Protein AF-A0A8J4WYI2-F1 (afdb_monomer_lite)

Sequence (164 aa):
MHLLPPNIMVSGHELIPGVLPPTDSTEDALQRPRLLPAFSCVLEKMCVSLSPSVQAFEADMLERLNSDRNNMTICTEVPSLIVQERRLHVGVHNGLGWVDGPQVMVLEPRAGGSSDLKESSTERHSSLLMLRGNVELRMIRHPAFSLLFQLEYVFSVPLAGDGK

InterPro domains:
  IPR029775 NPH4 [PTHR31043] (1-159)
  IPR060597 Nephrocystin-4, second C2-like domain [PF28126] (39-164)

Secondary structure (DSSP, 8-state):
--SS-TT----TTS--TTBPPPSSTTS-TTTS--BPPEEEEEE-S-EE--SS-HHHHHHHHHHHHHHHHHHH-SS--PPPPEEEEEEEEEEEE-SSSEEEEEEEEEEEEEPS--SS----SS----PEEEESS-EEEEEESSTT-EEEEEEEEEEEPPPTT---

Structure (mmCIF, N/CA/C/O backbone):
data_AF-A0A8J4WYI2-F1
#
_entry.id   AF-A0A8J4WYI2-F1
#
loop_
_atom_site.group_PDB
_atom_site.id
_atom_site.type_symbol
_atom_site.label_atom_id
_atom_site.label_alt_id
_atom_site.label_comp_id
_atom_site.label_asym_id
_atom_site.label_entity_id
_atom_site.label_seq_id
_atom_site.pdbx_PDB_ins_code
_atom_site.Cartn_x
_atom_site.Cartn_y
_atom_site.Cartn_z
_atom_site.occupancy
_atom_site.B_iso_or_equiv
_atom_site.auth_seq_id
_atom_site.auth_comp_id
_atom_site.auth_asym_id
_atom_site.auth_atom_id
_atom_site.pdbx_PDB_model_num
ATOM 1 N N . MET A 1 1 ? -12.238 -6.676 9.561 1.00 68.56 1 MET A N 1
ATOM 2 C CA . MET A 1 1 ? -11.446 -5.512 10.011 1.00 68.56 1 MET A CA 1
ATOM 3 C C . MET A 1 1 ? -10.656 -5.995 11.204 1.00 68.56 1 MET A C 1
ATOM 5 O O . MET A 1 1 ? -11.260 -6.274 12.231 1.00 68.56 1 MET A O 1
ATOM 9 N N . HIS A 1 2 ? -9.359 -6.215 11.027 1.00 83.06 2 HIS A N 1
ATOM 10 C CA . HIS A 1 2 ? -8.485 -6.688 12.096 1.00 83.06 2 HIS A CA 1
ATOM 11 C C . HIS A 1 2 ? -7.647 -5.498 12.562 1.00 83.06 2 HIS A C 1
ATOM 13 O O . HIS A 1 2 ? -7.030 -4.829 11.743 1.00 83.06 2 HIS A O 1
ATOM 19 N N . LEU A 1 3 ? -7.686 -5.190 13.859 1.00 89.31 3 LEU A N 1
ATOM 20 C CA . LEU A 1 3 ? -6.896 -4.096 14.443 1.00 89.31 3 LEU A CA 1
ATOM 21 C C . LEU A 1 3 ? -5.462 -4.519 14.761 1.00 89.31 3 LEU A C 1
ATOM 23 O O . LEU A 1 3 ? -4.603 -3.685 15.019 1.00 89.31 3 LEU A O 1
ATOM 27 N N . LEU A 1 4 ? -5.212 -5.820 14.771 1.00 90.00 4 LEU A N 1
ATOM 28 C CA . LEU A 1 4 ? -3.944 -6.403 15.145 1.00 90.00 4 LEU A CA 1
ATOM 29 C C . LEU A 1 4 ? -3.513 -7.398 14.067 1.00 90.00 4 LEU A C 1
ATOM 31 O O . LEU A 1 4 ? -4.362 -8.149 13.570 1.00 90.00 4 LEU A O 1
ATOM 35 N N . PRO A 1 5 ? -2.217 -7.439 13.722 1.00 89.00 5 PRO A N 1
ATOM 36 C CA . PRO A 1 5 ? -1.649 -8.531 12.949 1.00 89.00 5 PRO A CA 1
ATOM 37 C C . PRO A 1 5 ? -1.841 -9.884 13.650 1.00 89.00 5 PRO A C 1
ATOM 39 O O . PRO A 1 5 ? -1.971 -9.940 14.878 1.00 89.00 5 PRO A O 1
ATOM 42 N N . PRO A 1 6 ? -1.825 -10.996 12.898 1.00 88.19 6 PRO A N 1
ATOM 43 C CA . PRO A 1 6 ? -1.850 -12.321 13.499 1.00 88.19 6 PRO A CA 1
ATOM 44 C C . PRO A 1 6 ? -0.625 -12.537 14.399 1.00 88.19 6 PRO A C 1
ATOM 46 O O . PRO A 1 6 ? 0.474 -12.079 14.090 1.00 88.19 6 PRO A O 1
ATOM 49 N N . ASN A 1 7 ? -0.813 -13.294 15.482 1.00 89.31 7 ASN A N 1
ATOM 50 C CA . ASN A 1 7 ? 0.239 -13.719 16.416 1.00 89.31 7 ASN A CA 1
ATOM 51 C C . ASN A 1 7 ? 0.926 -12.598 17.220 1.00 89.31 7 ASN A C 1
ATOM 53 O O . ASN A 1 7 ? 2.007 -12.822 17.764 1.00 89.31 7 ASN A O 1
ATOM 57 N N . ILE A 1 8 ? 0.320 -11.413 17.335 1.00 89.19 8 ILE A N 1
ATOM 58 C CA . ILE A 1 8 ? 0.805 -10.388 18.266 1.00 89.19 8 ILE A CA 1
ATOM 59 C C . ILE A 1 8 ? 0.309 -10.689 19.687 1.00 89.19 8 ILE A C 1
ATOM 61 O O . ILE A 1 8 ? -0.875 -10.955 19.903 1.00 89.19 8 ILE A O 1
ATOM 65 N N . MET A 1 9 ? 1.222 -10.670 20.658 1.00 89.81 9 MET A N 1
ATOM 66 C CA . MET A 1 9 ? 0.865 -10.757 22.073 1.00 89.81 9 MET A CA 1
ATOM 67 C C . MET A 1 9 ? 0.480 -9.366 22.562 1.00 89.81 9 MET A C 1
ATOM 69 O O . MET A 1 9 ? 1.240 -8.422 22.366 1.00 89.81 9 MET A O 1
ATOM 73 N N . VAL A 1 10 ? -0.687 -9.260 23.190 1.00 88.44 10 VAL A N 1
ATOM 74 C CA . VAL A 1 10 ? -1.194 -8.019 23.782 1.00 88.44 10 VAL A CA 1
ATOM 75 C C . VAL A 1 10 ? -1.696 -8.294 25.189 1.00 88.44 10 VAL A C 1
ATOM 77 O O . VAL A 1 10 ? -2.221 -9.374 25.473 1.00 88.44 10 VAL A O 1
ATOM 80 N N . SER A 1 11 ? -1.517 -7.321 26.073 1.00 86.44 11 SER A N 1
ATOM 81 C CA . SER A 1 11 ? -2.0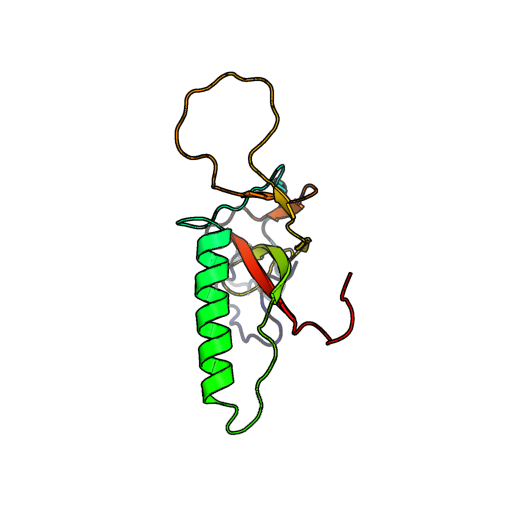49 -7.373 27.435 1.00 86.44 11 SER A CA 1
ATOM 82 C C . SER A 1 11 ? -3.452 -6.769 27.487 1.00 86.44 11 SER A C 1
ATOM 84 O O . SER A 1 11 ? -3.731 -5.793 26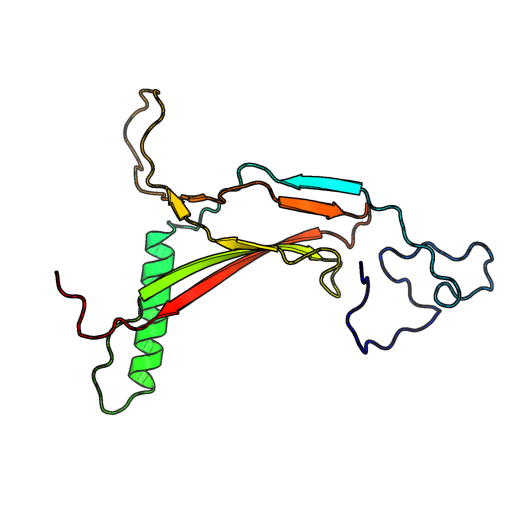.798 1.00 86.44 11 SER A O 1
ATOM 86 N N . GLY A 1 12 ? -4.320 -7.275 28.368 1.00 82.12 12 GLY A N 1
ATOM 87 C CA . GLY A 1 12 ? -5.640 -6.678 28.627 1.00 82.12 12 GLY A CA 1
ATOM 88 C C . GLY A 1 12 ? -5.588 -5.248 29.187 1.00 82.12 12 GLY A C 1
ATOM 89 O O . GLY A 1 12 ? -6.582 -4.526 29.183 1.00 82.12 12 GLY A O 1
ATOM 90 N N . HIS A 1 13 ? -4.413 -4.815 29.651 1.00 81.12 13 HIS A N 1
ATOM 91 C CA . HIS A 1 13 ? -4.162 -3.450 30.116 1.00 81.12 13 HIS A CA 1
ATOM 92 C C . HIS A 1 13 ? -3.673 -2.504 29.008 1.00 81.12 13 HIS A C 1
ATOM 94 O O . HIS A 1 13 ? -3.552 -1.301 29.242 1.00 81.12 13 HIS A O 1
ATOM 100 N N . GLU A 1 14 ? -3.363 -3.021 27.817 1.00 84.44 14 GLU A N 1
ATOM 101 C CA . GLU A 1 14 ? -2.914 -2.206 26.693 1.00 84.44 14 GLU A CA 1
ATOM 102 C C . GLU A 1 14 ? -4.098 -1.578 25.958 1.00 84.44 14 GLU A C 1
ATOM 104 O O . GLU A 1 14 ? -5.100 -2.222 25.642 1.00 84.44 14 GLU A O 1
ATOM 109 N N . LEU A 1 15 ? -3.965 -0.291 25.640 1.00 83.44 15 LEU A N 1
ATOM 110 C CA . LEU A 1 15 ? -4.941 0.419 24.826 1.00 83.44 15 LEU A CA 1
ATOM 111 C C . LEU A 1 15 ? -4.713 0.079 23.354 1.00 83.44 15 LEU A C 1
ATOM 113 O O . LEU A 1 15 ? -3.795 0.602 22.724 1.00 83.44 15 LEU A O 1
ATOM 117 N N . ILE A 1 16 ? -5.570 -0.772 22.793 1.00 89.38 16 ILE A N 1
ATOM 118 C CA . ILE A 1 16 ? -5.551 -1.074 21.36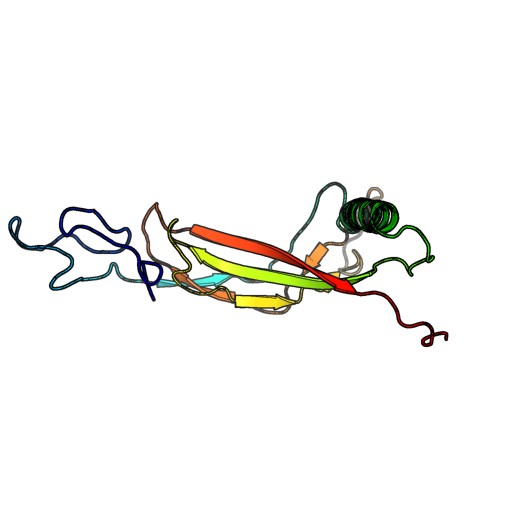0 1.00 89.38 16 ILE A CA 1
ATOM 119 C C . ILE A 1 16 ? -6.299 0.029 20.596 1.00 89.38 16 ILE A C 1
ATOM 121 O O . ILE A 1 16 ? -7.504 0.212 20.808 1.00 89.38 16 ILE A O 1
ATOM 125 N N . PRO A 1 17 ? -5.649 0.731 19.649 1.00 89.81 17 PRO A N 1
ATOM 126 C CA . PRO A 1 17 ? -6.318 1.726 18.822 1.00 89.81 17 PRO A CA 1
ATOM 127 C C . PRO A 1 17 ? -7.524 1.148 18.079 1.00 89.81 17 PRO A C 1
ATOM 129 O O . PRO A 1 17 ? -7.394 0.186 17.324 1.00 89.81 17 PRO A O 1
ATOM 132 N N . GLY A 1 18 ? -8.693 1.769 18.245 1.00 89.75 18 GLY A N 1
ATOM 133 C CA . GLY A 1 18 ? -9.942 1.311 17.626 1.00 89.75 18 GLY A CA 1
ATOM 134 C C . GLY A 1 18 ? -10.824 0.453 18.530 1.00 89.75 18 GLY A C 1
ATOM 135 O O . GLY A 1 18 ? -11.984 0.238 18.183 1.00 89.75 18 GLY A O 1
ATOM 136 N N . VAL A 1 19 ? -10.320 0.003 19.682 1.00 91.56 19 VAL A N 1
ATOM 137 C CA . VAL A 1 19 ? -11.118 -0.666 20.715 1.00 91.56 19 VAL A CA 1
ATOM 138 C C . VAL A 1 19 ? -11.641 0.387 21.692 1.00 91.56 19 VAL A C 1
ATOM 140 O O . VAL A 1 19 ? -10.905 1.259 22.150 1.00 91.56 19 VAL A O 1
ATOM 143 N N . LEU A 1 20 ? -12.938 0.339 21.980 1.00 89.19 20 LEU A N 1
ATOM 144 C CA . LEU A 1 20 ? -13.564 1.169 22.999 1.00 89.19 20 LEU A CA 1
ATOM 145 C C . LEU A 1 20 ? -13.119 0.707 24.390 1.00 89.19 20 LEU A C 1
ATOM 147 O O . LEU A 1 20 ? -13.033 -0.501 24.620 1.00 89.19 20 LEU A O 1
ATOM 151 N N . PRO A 1 21 ? -12.923 1.638 25.338 1.00 84.75 21 PRO A N 1
ATOM 152 C CA . PRO A 1 21 ? -12.647 1.266 26.714 1.00 84.75 21 PRO A CA 1
ATOM 153 C C . PRO A 1 21 ? -13.801 0.425 27.293 1.00 84.75 21 PRO A C 1
ATOM 155 O O . PRO A 1 21 ? -14.954 0.543 26.833 1.00 84.75 21 PRO A O 1
ATOM 158 N N . PRO A 1 22 ? -13.499 -0.417 28.295 1.00 82.94 22 PRO A N 1
ATOM 159 C CA . PRO A 1 22 ? -14.505 -1.207 28.981 1.00 82.94 22 PRO A CA 1
ATOM 160 C C . PRO A 1 22 ? -15.494 -0.273 29.687 1.00 82.94 22 PRO A C 1
ATOM 162 O O . PRO A 1 22 ? -15.158 0.851 30.068 1.00 82.94 22 PRO A O 1
ATOM 165 N N . THR A 1 23 ? -16.751 -0.704 29.795 1.00 79.81 23 THR A N 1
ATOM 166 C CA . THR A 1 23 ? -17.798 0.081 30.469 1.00 79.81 23 THR A CA 1
ATOM 167 C C . THR A 1 23 ? -17.605 0.108 31.976 1.00 79.81 23 THR A C 1
ATOM 169 O O . THR A 1 23 ? -17.888 1.129 32.597 1.00 79.81 23 THR A O 1
ATOM 172 N N . ASP A 1 24 ? -17.071 -0.983 32.526 1.00 76.12 24 ASP A N 1
ATOM 173 C CA . ASP A 1 24 ? -16.745 -1.127 33.936 1.00 76.12 24 ASP A CA 1
ATOM 174 C C . ASP A 1 24 ? -15.225 -1.067 34.121 1.00 76.12 24 ASP A C 1
ATOM 176 O O . ASP A 1 24 ? -14.464 -1.717 33.404 1.00 76.12 24 ASP A O 1
ATOM 180 N N . SER A 1 25 ? -14.765 -0.274 35.090 1.00 69.12 25 SER A N 1
ATOM 181 C CA . SER A 1 25 ? -13.342 0.046 35.292 1.00 69.12 25 SER A CA 1
ATOM 182 C C . SER A 1 25 ? -12.462 -1.147 35.687 1.00 69.12 25 SER A C 1
ATOM 184 O O . SER A 1 25 ? -11.238 -1.028 35.687 1.00 69.12 25 SER A O 1
ATOM 186 N N . THR A 1 26 ? -13.068 -2.282 36.031 1.00 68.06 26 THR A N 1
ATOM 187 C CA . THR A 1 26 ? -12.392 -3.525 36.424 1.00 68.06 26 THR A CA 1
ATOM 188 C C . THR A 1 26 ? -12.334 -4.573 35.316 1.00 68.06 26 THR A C 1
ATOM 190 O O . THR A 1 26 ? -11.715 -5.615 35.518 1.00 68.06 26 THR A O 1
ATOM 193 N N . GLU A 1 27 ? -12.987 -4.344 34.174 1.00 76.12 27 GLU A N 1
ATOM 194 C CA . GLU A 1 27 ? -13.050 -5.330 33.095 1.00 76.12 27 GLU A CA 1
ATOM 195 C C . GLU A 1 27 ? -11.916 -5.166 32.077 1.00 76.12 27 GLU A C 1
ATOM 197 O O . GLU A 1 27 ? -11.464 -4.065 31.770 1.00 76.12 27 GLU A O 1
ATOM 202 N N . ASP A 1 28 ? -11.471 -6.294 31.529 1.00 82.06 28 ASP A N 1
ATOM 203 C CA . ASP A 1 28 ? -10.507 -6.356 30.436 1.00 82.06 28 ASP A CA 1
ATOM 204 C C . ASP A 1 28 ? -11.223 -6.112 29.095 1.00 82.06 28 ASP A C 1
ATOM 206 O O . ASP A 1 28 ? -12.116 -6.871 28.698 1.00 82.06 28 ASP A O 1
ATOM 210 N N . ALA A 1 29 ? -10.803 -5.066 28.373 1.00 84.44 29 ALA A N 1
ATOM 211 C CA . ALA A 1 29 ? -11.364 -4.680 27.078 1.00 84.44 29 ALA A CA 1
ATOM 212 C C . ALA A 1 29 ? -11.268 -5.791 26.015 1.00 84.44 29 ALA A C 1
ATOM 214 O O . ALA A 1 29 ? -12.034 -5.780 25.050 1.00 84.44 29 ALA A O 1
ATOM 215 N N . LEU A 1 30 ? -10.352 -6.751 26.174 1.00 85.75 30 LEU A N 1
ATOM 216 C CA . LEU A 1 30 ? -10.117 -7.842 25.228 1.00 85.75 30 LEU A CA 1
ATOM 217 C C . LEU A 1 30 ? -11.018 -9.057 25.456 1.00 85.75 30 LEU A C 1
ATOM 219 O O . LEU A 1 30 ? -11.161 -9.871 24.544 1.00 85.75 30 LEU A O 1
ATOM 223 N N . GLN A 1 31 ? -11.673 -9.181 26.616 1.00 85.50 31 GLN A N 1
ATOM 224 C CA . GLN A 1 31 ? -12.631 -10.270 26.850 1.00 85.50 31 GLN A CA 1
ATOM 225 C C . GLN A 1 31 ? -13.917 -10.090 26.037 1.00 85.50 31 GLN A C 1
ATOM 227 O O . GLN A 1 31 ? -14.490 -11.061 25.539 1.00 85.50 31 GLN A O 1
ATOM 232 N N . ARG A 1 32 ? -14.381 -8.841 25.896 1.00 86.25 32 ARG A N 1
ATOM 233 C CA . ARG A 1 32 ? -15.555 -8.463 25.091 1.00 86.25 32 ARG A CA 1
ATOM 234 C C . ARG A 1 32 ? -15.266 -7.185 24.298 1.00 86.25 32 ARG A C 1
ATOM 236 O O . ARG A 1 32 ? -15.814 -6.126 24.613 1.00 86.25 32 ARG A O 1
ATOM 243 N N . PRO A 1 33 ? -14.416 -7.268 23.261 1.00 87.06 33 PRO A N 1
ATOM 244 C CA . PRO A 1 33 ? -13.948 -6.094 22.548 1.00 87.06 33 PRO A CA 1
ATOM 245 C C . PRO A 1 33 ? -15.092 -5.433 21.786 1.00 87.06 33 PRO A C 1
ATOM 247 O O . PRO A 1 33 ? -15.742 -6.039 20.933 1.00 87.06 33 PRO A O 1
ATOM 250 N N . ARG A 1 34 ? -15.318 -4.152 22.077 1.00 89.94 34 ARG A N 1
ATOM 251 C CA . ARG A 1 34 ? -16.232 -3.295 21.317 1.00 89.94 34 ARG A CA 1
ATOM 252 C C . ARG A 1 34 ? -15.401 -2.368 20.453 1.00 89.94 34 ARG A C 1
ATOM 254 O O . ARG A 1 34 ? -14.504 -1.705 20.959 1.00 89.94 34 ARG A O 1
ATOM 261 N N . LEU A 1 35 ? -15.692 -2.307 19.163 1.00 90.69 35 LEU A N 1
ATOM 262 C CA . LEU A 1 35 ? -14.929 -1.478 18.235 1.00 90.69 35 LEU A CA 1
ATOM 263 C C . LEU A 1 35 ? -15.561 -0.093 18.096 1.00 90.69 35 LEU A C 1
ATOM 265 O O . LEU A 1 35 ? -16.783 0.053 18.167 1.00 90.69 35 LEU A O 1
ATOM 269 N N . LEU A 1 36 ? -14.728 0.919 17.863 1.00 92.81 36 LEU A N 1
ATOM 270 C CA . LEU A 1 36 ? -15.196 2.223 17.407 1.00 92.81 36 LEU A CA 1
ATOM 271 C C . LEU A 1 36 ? -15.949 2.069 16.073 1.00 92.81 36 LEU A C 1
ATOM 273 O O . LEU A 1 36 ? -15.545 1.262 15.229 1.00 92.81 36 LEU A O 1
ATOM 277 N N . PRO A 1 37 ? -17.029 2.839 15.853 1.00 93.00 37 PRO A N 1
ATOM 278 C CA . PRO A 1 37 ? -17.790 2.755 14.617 1.00 93.00 37 PRO A CA 1
ATOM 279 C C . PRO A 1 37 ? -16.920 3.169 13.426 1.00 93.00 37 PRO A C 1
ATOM 281 O O . PRO A 1 37 ? -16.259 4.212 13.444 1.00 93.00 37 PRO A O 1
ATOM 284 N N . ALA A 1 38 ? -16.950 2.346 12.381 1.00 93.31 38 ALA A N 1
ATOM 285 C CA . ALA A 1 38 ? -16.335 2.665 11.103 1.00 93.31 38 ALA A CA 1
ATOM 286 C C . ALA A 1 38 ? -17.299 3.478 10.226 1.00 93.31 38 ALA A C 1
ATOM 288 O O . ALA A 1 38 ? -18.517 3.316 10.313 1.00 93.31 38 ALA A O 1
ATOM 289 N N . PHE A 1 39 ? -16.752 4.319 9.354 1.00 94.38 39 PHE A N 1
ATOM 290 C CA . PHE A 1 39 ? -17.491 5.030 8.314 1.00 94.38 39 PHE A CA 1
ATOM 291 C C . PHE A 1 39 ? -16.873 4.747 6.944 1.00 94.38 39 PHE A C 1
ATOM 293 O O . PHE A 1 39 ? -15.660 4.561 6.842 1.00 94.38 39 PHE A O 1
ATOM 300 N N . SER A 1 40 ? -17.697 4.717 5.898 1.00 94.50 40 SER A N 1
ATOM 301 C CA . SER A 1 40 ? -17.211 4.585 4.523 1.00 94.50 40 SER A CA 1
ATOM 302 C C . SER A 1 40 ? -16.688 5.925 4.007 1.00 94.50 40 SER A C 1
ATOM 304 O O . SER A 1 40 ? -17.317 6.966 4.206 1.00 94.50 40 SER A O 1
ATOM 306 N N . CYS A 1 41 ? -15.551 5.899 3.324 1.00 92.62 41 CYS A N 1
ATOM 307 C CA . CYS A 1 41 ? -15.028 7.007 2.542 1.00 92.62 41 CYS A CA 1
ATOM 308 C C . CYS A 1 41 ? -14.663 6.522 1.137 1.00 92.62 41 CYS A C 1
ATOM 310 O O . CYS A 1 41 ? -14.248 5.381 0.947 1.00 92.62 41 CYS A O 1
ATOM 312 N N . VAL A 1 42 ? -14.838 7.396 0.150 1.00 94.81 42 VAL A N 1
ATOM 313 C CA . VAL A 1 42 ? -14.506 7.114 -1.247 1.00 94.81 42 VAL A CA 1
ATOM 314 C C . VAL A 1 42 ? -13.428 8.090 -1.674 1.00 94.81 42 VAL A C 1
ATOM 316 O O . VAL A 1 42 ? -13.561 9.300 -1.489 1.00 94.81 42 VAL A O 1
ATOM 319 N N . LEU A 1 43 ? -12.352 7.555 -2.232 1.00 93.31 43 LEU A N 1
ATOM 320 C CA . LEU A 1 43 ? -11.283 8.333 -2.821 1.00 93.31 43 LEU A CA 1
ATOM 321 C C . LEU A 1 43 ? -11.425 8.286 -4.341 1.00 93.31 43 LEU A C 1
ATOM 323 O O . LEU A 1 43 ? -11.367 7.216 -4.950 1.00 93.31 43 LEU A O 1
ATOM 327 N N . GLU A 1 44 ? -11.618 9.453 -4.942 1.00 91.69 44 GLU A N 1
ATOM 328 C CA . GLU A 1 44 ? -11.894 9.598 -6.369 1.00 91.69 44 GLU A CA 1
ATOM 329 C C . GLU A 1 44 ? -10.725 10.262 -7.096 1.00 91.69 44 GLU A C 1
ATOM 331 O O . GLU A 1 44 ? -10.035 11.114 -6.536 1.00 91.69 44 GLU A O 1
ATOM 336 N N . LYS A 1 45 ? -10.547 9.911 -8.377 1.00 87.12 45 LYS A N 1
ATOM 337 C CA . LYS A 1 45 ? -9.642 10.605 -9.316 1.00 87.12 45 LYS A CA 1
ATOM 338 C C . LYS A 1 45 ? -8.211 10.779 -8.787 1.00 87.12 45 LYS A C 1
ATOM 340 O O . LYS A 1 45 ? -7.603 11.834 -8.967 1.00 87.12 45 LYS A O 1
ATOM 345 N N . MET A 1 46 ? -7.663 9.745 -8.150 1.00 89.81 46 MET A N 1
ATOM 346 C CA . MET A 1 46 ? -6.296 9.803 -7.641 1.00 89.81 46 MET A CA 1
ATOM 347 C C . MET A 1 46 ? -5.277 9.975 -8.765 1.00 89.81 46 MET A C 1
ATOM 349 O O . MET A 1 46 ? -5.283 9.238 -9.758 1.00 89.81 46 MET A O 1
ATOM 353 N N . CYS A 1 47 ? -4.352 10.902 -8.548 1.00 90.44 47 CYS A N 1
ATOM 354 C CA . CYS A 1 47 ? -3.156 11.071 -9.351 1.00 90.44 47 CYS A CA 1
ATOM 355 C C . CYS A 1 47 ? -1.913 11.004 -8.458 1.00 90.44 47 CYS A C 1
ATOM 357 O O . CYS A 1 47 ? -1.914 11.467 -7.319 1.00 90.44 47 CYS A O 1
ATOM 359 N N . VAL A 1 48 ? -0.849 10.412 -8.991 1.00 91.25 48 VAL A N 1
ATOM 360 C CA . VAL A 1 48 ? 0.457 10.318 -8.346 1.00 91.25 48 VAL A CA 1
ATOM 361 C C . VAL A 1 48 ? 1.472 11.027 -9.232 1.00 91.25 48 VAL A C 1
ATOM 363 O O . VAL A 1 48 ? 1.611 10.734 -10.422 1.00 91.25 48 VAL A O 1
ATOM 366 N N . SER A 1 49 ? 2.178 11.977 -8.633 1.00 90.94 49 SER A N 1
ATOM 367 C CA . SER A 1 49 ? 3.298 12.703 -9.223 1.00 90.94 49 SER A CA 1
ATOM 368 C C . SER A 1 49 ? 4.568 12.380 -8.447 1.00 90.94 49 SER A C 1
ATOM 370 O O . SER A 1 49 ? 4.542 12.380 -7.217 1.00 90.94 49 SER A O 1
ATOM 372 N N . LEU A 1 50 ? 5.677 12.168 -9.150 1.00 90.31 50 LEU A N 1
ATOM 373 C CA . LEU A 1 50 ? 7.000 12.000 -8.548 1.00 90.31 50 LEU A CA 1
ATOM 374 C C . LEU A 1 50 ? 7.910 13.146 -8.985 1.00 90.31 50 LEU A C 1
ATOM 376 O O . LEU A 1 50 ? 7.782 13.639 -10.105 1.00 90.31 50 LEU A O 1
ATOM 380 N N . SER A 1 51 ? 8.812 13.561 -8.097 1.00 86.44 51 SER A N 1
ATOM 381 C CA . SER A 1 51 ? 9.815 14.591 -8.381 1.00 86.44 51 SER A CA 1
ATOM 382 C C . SER A 1 51 ? 11.123 13.942 -8.853 1.00 86.44 51 SER A C 1
ATOM 384 O O . SER A 1 51 ? 11.510 12.922 -8.278 1.00 86.44 51 SER A O 1
ATOM 386 N N . PRO A 1 52 ? 11.827 14.503 -9.854 1.00 85.88 52 PRO A N 1
ATOM 387 C CA . PRO A 1 52 ? 11.463 15.699 -10.628 1.00 85.88 52 PRO A CA 1
ATOM 388 C C . PRO A 1 52 ? 10.398 15.426 -11.708 1.00 85.88 52 PRO A C 1
ATOM 390 O O . PRO A 1 52 ? 9.651 16.324 -12.083 1.00 85.88 52 PRO A O 1
ATOM 393 N N . SER A 1 53 ? 10.283 14.184 -12.174 1.00 89.88 53 SER A N 1
ATOM 394 C CA . SER A 1 53 ? 9.148 13.668 -12.946 1.00 89.88 53 SER A CA 1
ATOM 395 C C . SER A 1 53 ? 9.089 12.148 -12.787 1.00 89.88 53 SER A C 1
ATOM 397 O O . SER A 1 53 ? 10.061 11.531 -12.348 1.00 89.88 53 SER A O 1
ATOM 399 N N . VAL A 1 54 ? 7.972 11.524 -13.172 1.00 89.81 54 VAL A N 1
ATOM 400 C CA . VAL A 1 54 ? 7.845 10.057 -13.150 1.00 89.81 54 VAL A CA 1
ATOM 401 C C . VAL A 1 54 ? 8.893 9.404 -14.058 1.00 89.81 54 VAL A C 1
ATOM 403 O O . VAL A 1 54 ? 9.560 8.471 -13.628 1.00 89.81 54 VAL A O 1
ATOM 406 N N . GLN A 1 55 ? 9.123 9.935 -15.265 1.00 90.19 55 GLN A N 1
ATOM 407 C CA . GLN A 1 55 ? 10.149 9.412 -16.175 1.00 90.19 55 GLN A CA 1
ATOM 408 C C . GLN A 1 55 ? 11.557 9.536 -15.605 1.00 90.19 55 GLN A C 1
ATOM 410 O O . GLN A 1 55 ? 12.341 8.601 -15.711 1.00 90.19 55 GLN A O 1
ATOM 415 N N . ALA A 1 56 ? 11.891 10.698 -15.040 1.00 91.06 56 ALA A N 1
ATOM 416 C CA . ALA A 1 56 ? 13.224 10.938 -14.506 1.00 91.06 56 ALA A CA 1
ATOM 417 C C . ALA A 1 56 ? 13.500 10.041 -13.294 1.00 91.06 56 ALA A C 1
ATOM 419 O O . ALA A 1 56 ? 14.578 9.461 -13.196 1.00 91.06 56 ALA A O 1
ATOM 420 N N . PHE A 1 57 ? 12.504 9.880 -12.416 1.00 92.69 57 PHE A N 1
ATOM 421 C CA . PHE A 1 57 ? 12.570 8.944 -11.299 1.00 92.69 57 PHE A CA 1
ATOM 422 C C . PHE A 1 57 ? 12.776 7.501 -11.782 1.00 92.69 57 PHE A C 1
ATOM 424 O O . PHE A 1 57 ? 13.658 6.802 -11.292 1.00 92.69 57 PHE A O 1
ATOM 431 N N . GLU A 1 58 ? 11.987 7.052 -12.762 1.00 93.25 58 GLU A N 1
ATOM 432 C CA . GLU A 1 58 ? 12.090 5.692 -13.299 1.00 93.25 58 GLU A CA 1
ATOM 433 C C . GLU A 1 58 ? 13.421 5.435 -14.004 1.00 93.25 58 GLU A C 1
ATOM 435 O O . GLU A 1 58 ? 13.978 4.351 -13.853 1.00 93.25 58 GLU A O 1
ATOM 440 N N . ALA A 1 59 ? 13.943 6.416 -14.742 1.00 92.81 59 ALA A N 1
ATOM 441 C CA . ALA A 1 59 ? 15.235 6.310 -15.409 1.00 92.81 59 ALA A CA 1
ATOM 442 C C . ALA A 1 59 ? 16.378 6.124 -14.397 1.00 92.81 59 ALA A C 1
ATOM 444 O O . ALA A 1 59 ? 17.143 5.171 -14.532 1.00 92.81 59 ALA A O 1
ATOM 445 N N . ASP A 1 60 ? 16.446 6.966 -13.357 1.00 94.56 60 ASP A N 1
ATOM 446 C CA . ASP A 1 60 ? 17.456 6.850 -12.289 1.00 94.56 60 ASP A CA 1
ATOM 447 C C . ASP A 1 60 ? 17.314 5.521 -11.526 1.00 94.56 60 ASP A C 1
ATOM 449 O O . ASP A 1 60 ? 18.298 4.822 -11.278 1.00 94.56 60 ASP A O 1
ATOM 453 N N . MET A 1 61 ? 16.082 5.108 -11.215 1.00 93.75 61 MET A N 1
ATOM 454 C CA . MET A 1 61 ? 15.827 3.837 -10.536 1.00 93.75 61 MET A CA 1
ATOM 455 C C . MET A 1 61 ? 16.275 2.630 -11.380 1.00 93.75 61 MET A C 1
ATOM 457 O O . MET A 1 61 ? 16.943 1.733 -10.861 1.00 93.75 61 MET A O 1
ATOM 461 N N . LEU A 1 62 ? 15.940 2.594 -12.674 1.00 94.38 62 LEU A N 1
ATOM 462 C CA . LEU A 1 62 ? 16.351 1.518 -13.581 1.00 94.38 62 LEU A CA 1
ATOM 463 C C . LEU A 1 62 ? 17.869 1.489 -13.785 1.00 94.38 62 LEU A C 1
ATOM 465 O O . LEU A 1 62 ? 18.448 0.405 -13.838 1.00 94.38 62 LEU A O 1
ATOM 469 N N . GLU A 1 63 ? 18.521 2.646 -13.888 1.00 94.50 63 GLU A N 1
ATOM 470 C CA . GLU A 1 63 ? 19.979 2.739 -14.002 1.00 94.50 63 GLU A CA 1
ATOM 471 C C . GLU A 1 63 ? 20.667 2.117 -12.782 1.00 94.50 63 GLU A C 1
ATOM 473 O O . GLU A 1 63 ? 21.558 1.276 -12.935 1.00 94.50 63 GLU A O 1
ATOM 478 N N . ARG A 1 64 ? 20.203 2.449 -11.570 1.00 94.12 64 ARG A N 1
ATOM 479 C CA . ARG A 1 64 ? 20.730 1.883 -10.317 1.00 94.12 64 ARG A CA 1
ATOM 480 C C . ARG A 1 64 ? 20.530 0.373 -10.238 1.00 94.12 64 ARG A C 1
ATOM 482 O O . ARG A 1 64 ? 21.477 -0.341 -9.919 1.00 94.12 64 ARG A O 1
ATOM 489 N N . LEU A 1 65 ? 19.331 -0.118 -10.559 1.00 92.62 65 LEU A N 1
ATOM 490 C CA . LEU A 1 65 ? 19.022 -1.552 -10.527 1.00 92.62 65 LEU A CA 1
ATOM 491 C C . LEU A 1 65 ? 19.837 -2.347 -11.556 1.00 92.62 65 LEU A C 1
ATOM 493 O O . LEU A 1 65 ? 20.344 -3.423 -11.245 1.00 92.62 65 LEU A O 1
ATOM 497 N N . ASN A 1 66 ? 19.992 -1.822 -12.774 1.00 91.00 66 ASN A N 1
ATOM 498 C CA . ASN A 1 66 ? 20.813 -2.467 -13.800 1.00 91.00 66 ASN A CA 1
ATOM 499 C C . ASN A 1 66 ? 22.302 -2.444 -13.425 1.00 91.00 66 ASN A C 1
ATOM 501 O O . ASN A 1 66 ? 22.989 -3.443 -13.623 1.00 91.00 66 ASN A O 1
ATOM 505 N N . SER A 1 67 ? 22.792 -1.348 -12.840 1.00 90.50 67 SER A N 1
ATOM 506 C CA . SER A 1 67 ? 24.176 -1.245 -12.361 1.00 90.50 67 SER A CA 1
ATOM 507 C C . SER A 1 67 ? 24.473 -2.265 -11.260 1.00 90.50 67 SER A C 1
ATOM 509 O O . SER A 1 67 ? 25.484 -2.961 -11.321 1.00 90.50 67 SER A O 1
ATOM 511 N N . ASP A 1 68 ? 23.573 -2.398 -10.282 1.00 90.50 68 ASP A N 1
ATOM 512 C CA . ASP A 1 68 ? 23.699 -3.375 -9.195 1.00 90.50 68 ASP A CA 1
ATOM 513 C C . ASP A 1 68 ? 23.706 -4.816 -9.725 1.00 90.50 68 ASP A C 1
ATOM 515 O O . ASP A 1 68 ? 24.597 -5.606 -9.415 1.00 90.50 68 ASP A O 1
ATOM 519 N N . ARG A 1 69 ? 22.779 -5.133 -10.634 1.00 86.62 69 ARG A N 1
ATOM 520 C CA . ARG A 1 69 ? 22.718 -6.439 -11.295 1.00 86.62 69 ARG A CA 1
ATOM 521 C C . ARG A 1 69 ? 24.000 -6.757 -12.063 1.00 86.62 69 ARG A C 1
ATOM 523 O O . ARG A 1 69 ? 24.527 -7.856 -11.917 1.00 86.62 69 ARG A O 1
ATOM 530 N N . ASN A 1 70 ? 24.515 -5.804 -12.840 1.00 84.44 70 ASN A N 1
ATOM 531 C CA . ASN A 1 70 ? 25.747 -5.975 -13.609 1.00 84.44 70 ASN A CA 1
ATOM 532 C C . ASN A 1 70 ? 26.959 -6.215 -12.702 1.00 84.44 70 ASN A C 1
ATOM 534 O O . ASN A 1 70 ? 27.829 -7.003 -13.058 1.00 84.44 70 ASN A O 1
ATOM 538 N N . ASN A 1 71 ? 26.988 -5.612 -11.510 1.00 85.12 71 ASN A N 1
ATOM 539 C CA . ASN A 1 71 ? 28.027 -5.879 -10.515 1.00 85.12 71 ASN A CA 1
ATOM 540 C C . ASN A 1 71 ? 27.938 -7.300 -9.929 1.00 85.12 71 ASN A C 1
ATOM 542 O O . ASN A 1 71 ? 28.956 -7.852 -9.514 1.00 85.12 71 ASN A O 1
ATOM 546 N N . MET A 1 72 ? 26.746 -7.905 -9.892 1.00 82.88 72 MET A N 1
ATOM 547 C CA . MET A 1 72 ? 26.549 -9.276 -9.404 1.00 82.88 72 MET A CA 1
ATOM 548 C C . MET A 1 72 ? 26.830 -10.348 -10.471 1.00 82.88 72 MET A C 1
ATOM 550 O O . MET A 1 72 ? 27.228 -11.464 -10.129 1.00 82.88 72 MET A O 1
ATOM 554 N N . THR A 1 73 ? 26.628 -10.053 -11.759 1.00 73.06 73 THR A N 1
ATOM 555 C CA . THR A 1 73 ? 26.855 -11.007 -12.860 1.00 73.06 73 THR A CA 1
ATOM 556 C C . THR A 1 73 ? 28.228 -10.837 -13.504 1.00 73.06 73 THR A C 1
ATOM 558 O O . THR A 1 73 ? 28.470 -9.898 -14.249 1.00 73.06 73 THR A O 1
ATOM 561 N N . ILE A 1 74 ? 29.111 -11.814 -13.281 1.00 62.78 74 ILE A N 1
ATOM 562 C CA . ILE A 1 74 ? 30.527 -11.759 -13.688 1.00 62.78 74 ILE A CA 1
ATOM 563 C C . ILE A 1 74 ? 30.748 -11.971 -15.206 1.00 62.78 74 ILE A C 1
ATOM 565 O O . ILE A 1 74 ? 31.822 -11.638 -15.695 1.00 62.78 74 ILE A O 1
ATOM 569 N N . CYS A 1 75 ? 29.792 -12.525 -15.975 1.00 56.75 75 CYS A N 1
ATOM 570 C CA . CYS A 1 75 ? 30.136 -13.058 -17.310 1.00 56.75 75 CYS A CA 1
ATOM 571 C C . CYS A 1 75 ? 29.079 -13.006 -18.434 1.00 56.75 75 CYS A C 1
ATOM 573 O O . CYS A 1 75 ? 29.349 -13.539 -19.509 1.00 56.75 75 CYS A O 1
ATOM 575 N N . THR A 1 76 ? 27.907 -12.387 -18.255 1.00 63.97 76 THR A N 1
ATOM 576 C CA . THR A 1 76 ? 26.884 -12.362 -19.322 1.00 63.97 76 THR A CA 1
ATOM 577 C C . THR A 1 76 ? 26.249 -10.985 -19.430 1.00 63.97 76 THR A C 1
ATOM 579 O O . THR A 1 76 ? 25.753 -10.470 -18.432 1.00 63.97 76 THR A O 1
ATOM 582 N N . GLU A 1 77 ? 26.230 -10.405 -20.634 1.00 67.69 77 GLU A N 1
ATOM 583 C CA . GLU A 1 77 ? 25.424 -9.215 -20.917 1.00 67.69 77 GLU A CA 1
ATOM 584 C C . GLU A 1 77 ? 23.950 -9.571 -20.740 1.00 67.69 77 GLU A C 1
ATOM 586 O O . GLU A 1 77 ? 23.393 -10.380 -21.487 1.00 67.69 77 GLU A O 1
ATOM 591 N N . VAL A 1 78 ? 23.327 -9.012 -19.706 1.00 71.75 78 VAL A N 1
ATOM 592 C CA . VAL A 1 78 ? 21.925 -9.280 -19.410 1.00 71.75 78 VAL A CA 1
ATOM 593 C C . VAL A 1 78 ? 21.071 -8.127 -19.928 1.00 71.75 78 VAL A C 1
ATOM 595 O O . VAL A 1 78 ? 21.427 -6.975 -19.678 1.00 71.75 78 VAL A O 1
ATOM 598 N N . PRO A 1 79 ? 19.945 -8.384 -20.627 1.00 82.31 79 PRO A N 1
ATOM 599 C CA . PRO A 1 79 ? 19.114 -7.301 -21.137 1.00 82.31 79 PRO A CA 1
ATOM 600 C C . PRO A 1 79 ? 18.622 -6.392 -20.006 1.00 82.31 79 PRO A C 1
ATOM 602 O O . PRO A 1 79 ? 18.292 -6.869 -18.909 1.00 82.31 79 PRO A O 1
ATOM 605 N N . SER A 1 80 ? 18.575 -5.090 -20.289 1.00 86.19 80 SER A N 1
ATOM 606 C CA . SER A 1 80 ? 18.175 -4.061 -19.330 1.00 86.19 80 SER A CA 1
ATOM 607 C C . SER A 1 80 ? 16.763 -4.296 -18.804 1.00 86.19 80 SER A C 1
ATOM 609 O O . SER A 1 80 ? 15.857 -4.668 -19.552 1.00 86.19 80 SER A O 1
ATOM 611 N N . LEU A 1 81 ? 16.576 -4.050 -17.508 1.00 91.62 81 LEU A N 1
ATOM 612 C CA . LEU A 1 81 ? 15.262 -4.076 -16.878 1.00 91.62 81 LEU A CA 1
ATOM 613 C C . LEU A 1 81 ? 14.353 -2.994 -17.462 1.00 91.62 81 LEU A C 1
ATOM 615 O O . LEU A 1 81 ? 14.790 -1.874 -17.730 1.00 91.62 81 LEU A O 1
ATOM 619 N N . ILE A 1 82 ? 13.073 -3.330 -17.585 1.00 92.50 82 ILE A N 1
ATOM 620 C CA . ILE A 1 82 ? 12.002 -2.404 -17.947 1.00 92.50 82 ILE A CA 1
ATOM 621 C C . ILE A 1 82 ? 10.941 -2.376 -16.846 1.00 92.50 82 ILE A C 1
ATOM 623 O O . ILE A 1 82 ? 10.704 -3.379 -16.168 1.00 92.50 82 ILE A O 1
ATOM 627 N N . VAL A 1 83 ? 10.276 -1.231 -16.680 1.00 93.19 83 VAL A N 1
ATOM 628 C CA . VAL A 1 83 ? 9.078 -1.131 -15.835 1.00 93.19 83 VAL A CA 1
ATOM 629 C C . VAL A 1 83 ? 7.912 -1.774 -16.579 1.00 93.19 83 VAL A C 1
ATOM 631 O O . VAL A 1 83 ? 7.483 -1.268 -17.615 1.00 93.19 83 VAL A O 1
ATOM 634 N N . GLN A 1 84 ? 7.392 -2.874 -16.041 1.00 92.62 84 GLN A N 1
ATOM 635 C CA . GLN A 1 84 ? 6.247 -3.589 -16.599 1.00 92.62 84 GLN A CA 1
ATOM 636 C C . GLN A 1 84 ? 4.930 -3.020 -16.067 1.00 92.62 84 GLN A C 1
ATOM 638 O O . GLN A 1 84 ? 4.021 -2.728 -16.838 1.00 92.62 84 GLN A O 1
ATOM 643 N N . GLU A 1 85 ? 4.833 -2.831 -14.750 1.00 93.50 85 GLU A N 1
ATOM 644 C CA . GLU A 1 85 ? 3.617 -2.348 -14.096 1.00 93.50 85 GLU A CA 1
ATOM 645 C C . GLU A 1 85 ? 3.939 -1.399 -12.944 1.00 93.50 85 GLU A C 1
ATOM 647 O O . GLU A 1 85 ? 4.996 -1.474 -12.315 1.00 93.50 85 GLU A O 1
ATOM 652 N N . ARG A 1 86 ? 2.984 -0.513 -12.662 1.00 94.31 86 ARG A N 1
ATOM 653 C CA . ARG A 1 86 ? 3.001 0.426 -11.539 1.00 94.31 86 ARG A CA 1
ATOM 654 C C . ARG A 1 86 ? 1.734 0.179 -10.747 1.00 94.31 86 ARG A C 1
ATOM 656 O O . ARG A 1 86 ? 0.647 0.289 -11.308 1.00 94.31 86 ARG A O 1
ATOM 663 N N . ARG A 1 87 ? 1.848 -0.187 -9.479 1.00 95.62 87 ARG A N 1
ATOM 664 C CA . ARG A 1 87 ? 0.712 -0.572 -8.641 1.00 95.62 87 ARG A CA 1
ATOM 665 C C . ARG A 1 87 ? 0.626 0.361 -7.447 1.00 95.62 87 ARG A C 1
ATOM 667 O O . ARG A 1 87 ? 1.610 0.564 -6.747 1.00 95.62 87 ARG A O 1
ATOM 674 N N . LEU A 1 88 ? -0.545 0.941 -7.214 1.00 95.38 88 LEU A N 1
ATOM 675 C CA . LEU A 1 88 ? -0.832 1.706 -6.009 1.00 95.38 88 LEU A CA 1
ATOM 676 C C . LEU A 1 88 ? -1.617 0.831 -5.043 1.00 95.38 88 LEU A C 1
ATOM 678 O O . LEU A 1 88 ? -2.719 0.380 -5.351 1.00 95.38 88 LEU A O 1
ATOM 682 N N . HIS A 1 89 ? -1.036 0.606 -3.876 1.00 95.38 89 HIS A N 1
ATOM 683 C CA . HIS A 1 89 ? -1.673 -0.061 -2.758 1.00 95.38 89 HIS A CA 1
ATOM 684 C C . HIS A 1 89 ? -2.283 1.027 -1.884 1.00 95.38 89 HIS A C 1
ATOM 686 O O . HIS A 1 89 ? -1.566 1.891 -1.374 1.00 95.38 89 HIS A O 1
ATOM 692 N N . VAL A 1 90 ? -3.603 0.997 -1.730 1.00 95.31 90 VAL A N 1
ATOM 693 C CA . VAL A 1 90 ? -4.341 1.960 -0.914 1.00 95.31 90 VAL A CA 1
ATOM 694 C C . VAL A 1 90 ? -5.103 1.217 0.168 1.00 95.31 90 VAL A C 1
ATOM 696 O O . VAL A 1 90 ? -5.813 0.250 -0.105 1.00 95.31 90 VAL A O 1
ATOM 699 N N . GLY A 1 91 ? -4.985 1.674 1.407 1.00 95.38 91 GLY A N 1
ATOM 700 C CA . GLY A 1 91 ? -5.753 1.107 2.506 1.00 95.38 91 GLY A CA 1
ATOM 701 C C . GLY A 1 91 ? -5.691 1.952 3.764 1.00 95.38 91 GLY A C 1
ATOM 702 O O . GLY A 1 91 ? -4.990 2.959 3.829 1.00 95.38 91 GLY A O 1
ATOM 703 N N . VAL A 1 92 ? -6.427 1.521 4.780 1.00 95.50 92 VAL A N 1
ATOM 704 C CA . VAL A 1 92 ? -6.385 2.089 6.125 1.00 95.50 92 VAL A CA 1
ATOM 705 C C . VAL A 1 92 ? -5.406 1.278 6.963 1.00 95.50 92 VAL A C 1
ATOM 707 O O . VAL A 1 92 ? -5.521 0.056 7.050 1.00 95.50 92 VAL A O 1
ATOM 710 N N . HIS A 1 93 ? -4.465 1.959 7.606 1.00 94.44 93 HIS A N 1
ATOM 711 C CA . HIS A 1 93 ? -3.474 1.372 8.504 1.00 94.44 93 HIS A CA 1
ATOM 712 C C . HIS A 1 93 ? -3.604 2.007 9.891 1.00 94.44 93 HIS A C 1
ATOM 714 O O . HIS A 1 93 ? -3.865 3.205 9.984 1.00 94.44 93 HIS A O 1
ATOM 720 N N . ASN A 1 94 ? -3.417 1.238 10.966 1.00 92.31 94 ASN A N 1
ATOM 721 C CA . ASN A 1 94 ? -3.484 1.755 12.346 1.00 92.31 94 ASN A CA 1
ATOM 722 C C . ASN A 1 94 ? -2.129 1.824 13.073 1.00 92.31 94 ASN A C 1
ATOM 724 O O . ASN A 1 94 ? -2.072 1.893 14.299 1.00 92.31 94 ASN A O 1
ATOM 728 N N . GLY A 1 95 ? -1.038 1.720 12.318 1.00 88.56 95 GLY A N 1
ATOM 729 C CA . GLY A 1 95 ? 0.332 1.668 12.835 1.00 88.56 95 GLY A CA 1
ATOM 730 C C . GLY A 1 95 ? 0.833 0.251 13.122 1.00 88.56 95 GLY A C 1
ATOM 731 O O . GLY A 1 95 ? 2.038 0.036 13.078 1.00 88.56 95 GLY A O 1
ATOM 732 N N . LEU A 1 96 ? -0.065 -0.719 13.321 1.00 88.62 96 LEU A N 1
ATOM 733 C CA . LEU A 1 96 ? 0.289 -2.126 13.545 1.00 88.62 96 LEU A CA 1
ATOM 734 C C . LEU A 1 96 ? 0.041 -2.990 12.309 1.00 88.62 96 LEU A C 1
ATOM 736 O O . LEU A 1 96 ? 0.811 -3.906 12.036 1.00 88.62 96 LEU A O 1
ATOM 740 N N . GLY A 1 97 ? -1.025 -2.709 11.563 1.00 90.06 97 GLY A N 1
ATOM 741 C CA . GLY A 1 97 ? -1.333 -3.443 10.346 1.00 90.06 97 GLY A CA 1
ATOM 742 C C . GLY A 1 97 ? -2.431 -2.803 9.508 1.00 90.06 97 GLY A C 1
ATOM 743 O O . GLY A 1 97 ? -2.997 -1.756 9.840 1.00 90.06 97 GLY A O 1
ATOM 744 N N . TRP A 1 98 ? -2.731 -3.473 8.397 1.00 92.19 98 TRP A N 1
ATOM 745 C CA . TRP A 1 98 ? -3.837 -3.125 7.516 1.00 92.19 98 TRP A CA 1
ATOM 746 C C . TRP A 1 98 ? -5.175 -3.434 8.183 1.00 92.19 98 TRP A C 1
ATOM 748 O O . TRP A 1 98 ? -5.477 -4.573 8.534 1.00 92.19 98 TRP A O 1
ATOM 758 N N . VAL A 1 99 ? -5.989 -2.398 8.330 1.00 92.94 99 VAL A N 1
ATOM 759 C CA . VAL A 1 99 ? -7.317 -2.457 8.943 1.00 92.94 99 VAL A CA 1
ATOM 760 C C . VAL A 1 99 ? -8.390 -2.697 7.882 1.00 92.94 99 VAL A C 1
ATOM 762 O O . VAL A 1 99 ? -9.324 -3.480 8.100 1.00 92.94 99 VAL A O 1
ATOM 765 N N . ASP A 1 100 ? -8.244 -2.026 6.738 1.00 92.44 100 ASP A N 1
ATOM 766 C CA . ASP A 1 100 ? -9.098 -2.155 5.559 1.00 92.44 100 ASP A CA 1
ATOM 767 C C . ASP A 1 100 ? -8.242 -1.965 4.295 1.00 92.44 100 ASP A C 1
ATOM 769 O O . ASP A 1 100 ? -7.640 -0.909 4.108 1.00 92.44 100 ASP A O 1
ATOM 773 N N . GLY A 1 101 ? -8.131 -3.001 3.460 1.00 86.38 101 GLY A N 1
ATOM 774 C CA . GLY A 1 101 ? -7.157 -3.068 2.360 1.00 86.38 101 GLY A CA 1
ATOM 775 C C . GLY A 1 101 ? -5.939 -3.961 2.678 1.00 86.38 101 GLY A C 1
ATOM 776 O O . GLY A 1 101 ? -6.008 -4.751 3.622 1.00 86.38 101 GLY A O 1
ATOM 777 N N . PRO A 1 102 ? -4.838 -3.872 1.906 1.00 91.50 102 PRO A N 1
ATOM 778 C CA . PRO A 1 102 ? -4.621 -2.931 0.807 1.00 91.50 102 PRO A CA 1
ATOM 779 C C . PRO A 1 102 ? -5.377 -3.337 -0.466 1.00 91.50 102 PRO A C 1
ATOM 781 O O . PRO A 1 102 ? -5.333 -4.487 -0.893 1.00 91.50 102 PRO A O 1
ATOM 784 N N . GLN A 1 103 ? -6.051 -2.377 -1.094 1.00 93.50 103 GLN A N 1
ATOM 785 C CA . GLN A 1 103 ? -6.567 -2.516 -2.455 1.00 93.50 103 GLN A CA 1
ATOM 786 C C . GLN A 1 103 ? -5.452 -2.166 -3.437 1.00 93.50 103 GLN A C 1
ATOM 788 O O . GLN A 1 103 ? -4.857 -1.093 -3.338 1.00 93.50 103 GLN A O 1
ATOM 793 N N . VAL A 1 104 ? -5.158 -3.082 -4.359 1.00 94.62 104 VAL A N 1
ATOM 794 C CA . VAL A 1 104 ? -4.040 -2.967 -5.303 1.00 94.62 104 VAL A CA 1
ATOM 795 C C . VAL A 1 104 ? -4.566 -2.581 -6.666 1.00 94.62 104 VAL A C 1
ATOM 797 O O . VAL A 1 104 ? -5.312 -3.342 -7.275 1.00 94.62 104 VAL A O 1
ATOM 800 N N . MET A 1 105 ? -4.153 -1.421 -7.159 1.00 92.81 105 MET A N 1
ATOM 801 C CA . MET A 1 105 ? -4.661 -0.869 -8.404 1.00 92.81 105 MET A CA 1
ATOM 802 C C . MET A 1 105 ? -3.524 -0.544 -9.363 1.00 92.81 105 MET A C 1
ATOM 804 O O . MET A 1 105 ? -2.503 0.001 -8.953 1.00 92.81 105 MET A O 1
ATOM 808 N N . VAL A 1 106 ? -3.704 -0.842 -10.648 1.00 93.62 106 VAL A N 1
ATOM 809 C CA . VAL A 1 106 ? -2.701 -0.531 -11.672 1.00 93.62 106 VAL A CA 1
ATOM 810 C C . VAL A 1 106 ? -2.810 0.940 -12.069 1.00 93.62 106 VAL A C 1
ATOM 812 O O . VAL A 1 106 ? -3.895 1.442 -12.366 1.00 93.62 106 VAL A O 1
ATOM 815 N N . LEU A 1 107 ? -1.673 1.629 -12.056 1.00 92.81 107 LEU A N 1
ATOM 816 C CA . LEU A 1 107 ? -1.536 3.017 -12.461 1.00 92.81 107 LEU A CA 1
ATOM 817 C C . LEU A 1 107 ? -1.144 3.111 -13.930 1.00 92.81 107 LEU A C 1
ATOM 819 O O . LEU A 1 107 ? -0.206 2.453 -14.384 1.00 92.81 107 LEU A O 1
ATOM 823 N N . GLU A 1 108 ? -1.806 4.012 -14.646 1.00 87.62 108 GLU A N 1
ATOM 824 C CA . GLU A 1 108 ? -1.480 4.301 -16.036 1.00 87.62 108 GLU A CA 1
ATOM 825 C C . GLU A 1 108 ? -0.809 5.671 -16.173 1.00 87.62 108 GLU A C 1
ATOM 827 O O . GLU A 1 108 ? -1.283 6.654 -15.589 1.00 87.62 108 GLU A O 1
ATOM 832 N N . PRO A 1 109 ? 0.274 5.778 -16.962 1.00 84.81 109 PRO A N 1
ATOM 833 C CA . PRO A 1 109 ? 0.865 7.065 -17.277 1.00 84.81 109 PRO A CA 1
ATOM 834 C C . PRO A 1 109 ? -0.089 7.868 -18.163 1.00 84.81 109 PRO A C 1
ATOM 836 O O . PRO A 1 109 ? -0.438 7.460 -19.271 1.00 84.81 109 PRO A O 1
ATOM 839 N N . ARG A 1 110 ? -0.484 9.053 -17.697 1.00 78.56 110 ARG A N 1
ATOM 840 C CA . ARG A 1 110 ? -1.182 10.038 -18.517 1.00 78.56 110 ARG A CA 1
ATOM 841 C C . ARG A 1 110 ? -0.165 11.021 -19.075 1.00 78.56 110 ARG A C 1
ATOM 843 O O . ARG A 1 110 ? 0.455 11.778 -18.326 1.00 78.56 110 ARG A O 1
ATOM 850 N N . ALA A 1 111 ? -0.022 11.042 -20.397 1.00 64.12 111 ALA A N 1
ATOM 851 C CA . ALA A 1 111 ? 0.662 12.136 -21.069 1.00 64.12 111 ALA A CA 1
ATOM 852 C C . ALA A 1 111 ? -0.133 13.434 -20.840 1.00 64.12 111 ALA A C 1
ATOM 854 O O . ALA A 1 111 ? -1.358 13.454 -20.986 1.00 64.12 111 ALA A O 1
ATOM 855 N N . GLY A 1 112 ? 0.549 14.511 -20.449 1.00 56.94 112 GLY A N 1
ATOM 856 C CA . GLY A 1 112 ? -0.062 15.829 -20.295 1.00 56.94 112 GLY A CA 1
ATOM 857 C C . GLY A 1 112 ? -0.527 16.370 -21.647 1.00 56.94 112 GLY A C 1
ATOM 858 O O . GLY A 1 112 ? 0.234 17.034 -22.343 1.00 56.94 112 GLY A O 1
ATOM 859 N N . GLY A 1 113 ? -1.761 16.059 -22.044 1.00 52.38 113 GLY A N 1
ATOM 860 C CA . GLY A 1 113 ? -2.343 16.545 -23.291 1.00 52.38 113 GLY A CA 1
ATOM 861 C C . GLY A 1 113 ? -3.800 16.130 -23.478 1.00 52.38 113 GLY A C 1
ATOM 862 O O . GLY A 1 113 ? -4.065 15.001 -23.876 1.00 52.38 113 GLY A O 1
ATOM 863 N N . SER A 1 114 ? -4.718 17.062 -23.184 1.00 47.22 114 SER A N 1
ATOM 864 C CA . SER A 1 114 ? -6.029 17.295 -23.834 1.00 47.22 114 SER A CA 1
ATOM 865 C C . SER A 1 114 ? -7.123 17.673 -22.824 1.00 47.22 114 SER A C 1
ATOM 867 O O . SER A 1 114 ? -7.787 16.804 -22.257 1.00 47.22 114 SER A O 1
ATOM 869 N N . SER A 1 115 ? -7.302 18.983 -22.625 1.00 42.44 115 SER A N 1
ATOM 870 C CA . SER A 1 115 ? -8.544 19.633 -22.175 1.00 42.44 115 SER A CA 1
ATOM 871 C C . SER A 1 115 ? -8.429 21.146 -22.429 1.00 42.44 115 SER A C 1
ATOM 873 O O . SER A 1 115 ? -7.901 21.865 -21.590 1.00 42.44 115 SER A O 1
ATOM 875 N N . ASP A 1 116 ? -8.849 21.590 -23.616 1.00 48.25 116 ASP A N 1
ATOM 876 C CA . ASP A 1 116 ? -9.478 22.884 -23.965 1.00 48.25 116 ASP A CA 1
ATOM 877 C C . ASP A 1 116 ? -9.164 24.186 -23.198 1.00 48.25 116 ASP A C 1
ATOM 879 O O . ASP A 1 116 ? -10.027 25.056 -23.106 1.00 48.25 116 ASP A O 1
ATOM 883 N N . LEU A 1 117 ? -7.948 24.417 -22.706 1.00 45.94 117 LEU A N 1
ATOM 884 C CA . LEU A 1 117 ? -7.564 25.739 -22.209 1.00 45.94 117 LEU A CA 1
ATOM 885 C C . LEU A 1 117 ? -6.177 26.134 -22.711 1.00 45.94 117 LEU A C 1
ATOM 887 O O . LEU A 1 117 ? -5.169 25.458 -22.521 1.00 45.94 117 LEU A O 1
ATOM 891 N N . LYS A 1 118 ? -6.181 27.256 -23.426 1.00 47.84 118 LYS A N 1
ATOM 892 C CA . LYS A 1 118 ? -5.035 27.965 -23.979 1.00 47.84 118 LYS A CA 1
ATOM 893 C C . LYS A 1 118 ? -4.204 28.493 -22.805 1.00 47.84 118 LYS A C 1
ATOM 895 O O . LYS A 1 118 ? -4.519 29.555 -22.282 1.00 47.84 118 LYS A O 1
ATOM 900 N N . GLU A 1 119 ? -3.151 27.791 -22.400 1.00 39.66 119 GLU A N 1
ATOM 901 C CA . GLU A 1 119 ? -2.204 28.348 -21.432 1.00 39.66 119 GLU A CA 1
ATOM 902 C C . GLU A 1 119 ? -0.748 28.109 -21.849 1.00 39.66 119 GLU A C 1
ATOM 904 O O . GLU A 1 119 ? -0.266 26.991 -22.009 1.00 39.66 119 GLU A O 1
ATOM 909 N N . SER A 1 120 ? -0.122 29.248 -22.148 1.00 38.03 120 SER A N 1
ATOM 910 C CA . SER A 1 120 ? 1.288 29.613 -22.059 1.00 38.03 120 SER A CA 1
ATOM 911 C C . SER A 1 120 ? 2.313 28.512 -21.742 1.00 38.03 120 SER A C 1
ATOM 913 O O . SER A 1 120 ? 2.351 27.930 -20.665 1.00 38.03 120 SER A O 1
ATOM 915 N N . SER A 1 121 ? 3.246 28.360 -22.680 1.00 47.72 121 SER A N 1
ATOM 916 C CA . SER A 1 121 ? 4.597 27.808 -22.545 1.00 47.72 121 SER A CA 1
ATOM 917 C C . SER A 1 121 ? 5.259 28.007 -21.173 1.00 47.72 121 SER A C 1
ATOM 919 O O . SER A 1 121 ? 5.639 29.129 -20.864 1.00 47.72 121 SER A O 1
ATOM 921 N N . THR A 1 122 ? 5.433 26.929 -20.400 1.00 40.91 122 THR A N 1
ATOM 922 C CA . THR A 1 122 ? 6.703 26.245 -20.037 1.00 40.91 122 THR A CA 1
ATOM 923 C C . THR A 1 122 ? 6.354 25.032 -19.155 1.00 40.91 122 THR A C 1
ATOM 925 O O . THR A 1 122 ? 5.425 25.120 -18.371 1.00 40.91 122 THR A O 1
ATOM 928 N N . GLU A 1 123 ? 7.069 23.907 -19.298 1.00 44.34 123 GLU A N 1
ATOM 929 C CA . GLU A 1 123 ? 6.906 22.643 -18.528 1.00 44.34 123 GLU A CA 1
ATOM 930 C C . GLU A 1 123 ? 5.831 21.636 -18.999 1.00 44.34 123 GLU A C 1
ATOM 932 O O . GLU A 1 123 ? 4.929 21.228 -18.275 1.00 44.34 123 GLU A O 1
ATOM 937 N N . ARG A 1 124 ? 5.973 21.133 -20.233 1.00 45.50 124 ARG A N 1
ATOM 938 C CA . ARG A 1 124 ? 5.162 20.024 -20.785 1.00 45.50 124 ARG A CA 1
ATOM 939 C C . ARG A 1 124 ? 5.781 18.630 -20.562 1.00 45.50 124 ARG A C 1
ATOM 941 O O . ARG A 1 124 ? 5.858 17.852 -21.507 1.00 45.50 124 ARG A O 1
ATOM 948 N N . HIS A 1 125 ? 6.243 18.301 -19.351 1.00 47.19 125 HIS A N 1
ATOM 949 C CA . HIS A 1 125 ? 6.930 17.013 -19.108 1.00 47.19 125 HIS A CA 1
ATOM 950 C C . HIS A 1 125 ? 6.626 16.295 -17.781 1.00 47.19 125 HIS A C 1
ATOM 952 O O . HIS A 1 125 ? 7.324 15.341 -17.446 1.00 47.19 125 HIS A O 1
ATOM 958 N N . SER A 1 126 ? 5.585 16.658 -17.030 1.00 54.91 126 SER A N 1
ATOM 959 C CA . SER A 1 126 ? 5.163 15.846 -15.880 1.00 54.91 126 SER A CA 1
ATOM 960 C C . SER A 1 126 ? 4.060 14.873 -16.302 1.00 54.91 126 SER A C 1
ATOM 962 O O . SER A 1 126 ? 2.872 15.185 -16.263 1.00 54.91 126 SER A O 1
ATOM 964 N N . SER A 1 127 ? 4.426 13.665 -16.746 1.00 70.31 127 SER A N 1
ATOM 965 C CA . SER A 1 127 ? 3.409 12.610 -16.817 1.00 70.31 127 SER A CA 1
ATOM 966 C C . SER A 1 127 ? 2.961 12.274 -15.402 1.00 70.31 127 SER A C 1
ATOM 968 O O . SER A 1 127 ? 3.791 11.951 -14.550 1.00 70.31 127 SER A O 1
ATOM 970 N N . LEU A 1 128 ? 1.657 12.324 -15.166 1.00 85.62 128 LEU A N 1
ATOM 971 C CA . LEU A 1 128 ? 1.060 11.862 -13.922 1.00 85.62 128 LEU A CA 1
ATOM 972 C C . LEU A 1 128 ? 0.688 10.393 -14.068 1.00 85.62 128 LEU A C 1
ATOM 974 O O . LEU A 1 128 ? 0.250 9.959 -15.133 1.00 85.62 128 LEU A O 1
ATOM 978 N N . LEU A 1 129 ? 0.814 9.640 -12.986 1.00 88.31 129 LEU A N 1
ATOM 979 C CA . LEU A 1 129 ? 0.246 8.307 -12.891 1.00 88.31 129 LEU A CA 1
ATOM 980 C C . LEU A 1 129 ? -1.189 8.435 -12.392 1.00 88.31 129 LEU A C 1
ATOM 982 O O . LEU A 1 129 ? -1.423 9.010 -11.332 1.00 88.31 129 LEU A O 1
ATOM 986 N N . MET A 1 130 ? -2.155 7.939 -13.156 1.00 88.81 130 MET A N 1
ATOM 987 C CA . MET A 1 130 ? -3.562 8.011 -12.779 1.00 88.81 130 MET A CA 1
ATOM 988 C C . MET A 1 130 ? -4.124 6.650 -12.422 1.00 88.81 130 MET A C 1
ATOM 990 O O . MET A 1 130 ? -3.841 5.642 -13.071 1.00 88.81 130 MET A O 1
ATOM 994 N N . LEU A 1 131 ? -4.999 6.673 -11.427 1.00 86.81 131 LEU A N 1
ATOM 995 C CA . LEU A 1 131 ? -5.843 5.554 -11.071 1.00 86.81 131 LEU A CA 1
ATOM 996 C C . LEU A 1 131 ? -7.080 5.499 -11.979 1.00 86.81 131 LEU A C 1
ATOM 998 O O . LEU A 1 131 ? -7.788 6.498 -12.132 1.00 86.81 131 LEU A O 1
ATOM 1002 N N . ARG A 1 132 ? -7.392 4.322 -12.532 1.00 82.38 132 ARG A N 1
ATOM 1003 C CA . ARG A 1 132 ? -8.691 4.066 -13.169 1.00 82.38 132 ARG A CA 1
ATOM 1004 C C . ARG A 1 132 ? -9.680 3.528 -12.141 1.00 82.38 132 ARG A C 1
ATOM 1006 O O . ARG A 1 132 ? -9.740 2.328 -11.907 1.00 82.38 132 ARG A O 1
ATOM 1013 N N . GLY A 1 133 ? -10.465 4.423 -11.552 1.00 85.12 133 GLY A N 1
ATOM 1014 C C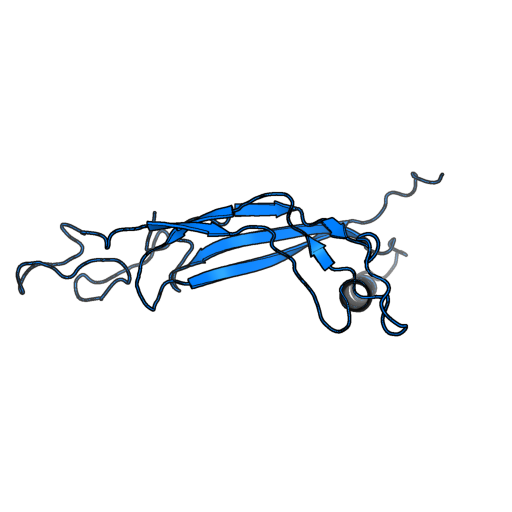A . GLY A 1 133 ? -11.563 4.063 -10.656 1.00 85.12 133 GLY A CA 1
ATOM 1015 C C . GLY A 1 133 ? -11.531 4.804 -9.328 1.00 85.12 133 GLY A C 1
ATOM 1016 O O . GLY A 1 133 ? -10.704 5.690 -9.104 1.00 85.12 133 GLY A O 1
ATOM 1017 N N . ASN A 1 134 ? -12.467 4.421 -8.467 1.00 91.19 134 ASN A N 1
ATOM 1018 C CA . ASN A 1 134 ? -12.607 4.941 -7.116 1.00 91.19 134 ASN A CA 1
ATOM 1019 C C . ASN A 1 134 ? -12.202 3.856 -6.119 1.00 91.19 134 ASN A C 1
ATOM 1021 O O . ASN A 1 134 ? -12.453 2.675 -6.357 1.00 91.19 134 ASN A O 1
ATOM 1025 N N . VAL A 1 135 ? -11.618 4.262 -4.995 1.00 92.75 135 VAL A N 1
ATOM 1026 C CA . VAL A 1 135 ? -11.287 3.352 -3.893 1.00 92.75 135 VAL A CA 1
ATOM 1027 C C . VAL A 1 135 ? -12.248 3.631 -2.748 1.00 92.75 135 VAL A C 1
ATOM 1029 O O . VAL A 1 135 ? -12.220 4.718 -2.173 1.00 92.75 135 VAL A O 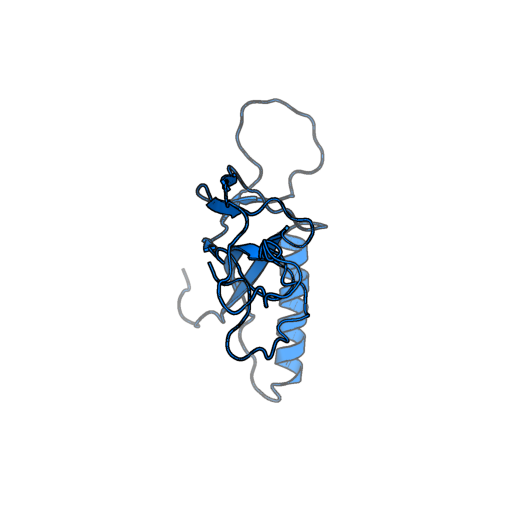1
ATOM 1032 N N . GLU A 1 136 ? -13.101 2.665 -2.422 1.00 95.00 136 GLU A N 1
ATOM 1033 C CA . GLU A 1 136 ? -13.963 2.731 -1.241 1.00 95.00 136 GLU A CA 1
ATOM 1034 C C . GLU A 1 136 ? -13.270 2.057 -0.057 1.00 95.00 136 GLU A C 1
ATOM 1036 O O . GLU A 1 136 ? -12.803 0.925 -0.170 1.00 95.00 136 GLU A O 1
ATOM 1041 N N . LEU A 1 137 ? -13.189 2.752 1.076 1.00 94.81 137 LEU A N 1
ATOM 1042 C CA . LEU A 1 137 ? -12.503 2.305 2.285 1.00 94.81 137 LEU A CA 1
ATOM 1043 C C . LEU A 1 137 ? -13.377 2.532 3.515 1.00 94.81 137 LEU A C 1
ATOM 1045 O O . LEU A 1 137 ? -14.176 3.464 3.575 1.00 94.81 137 LEU A O 1
ATOM 1049 N N . ARG A 1 138 ? -13.179 1.712 4.543 1.00 94.31 138 ARG A N 1
ATOM 1050 C CA . ARG A 1 138 ? -13.799 1.859 5.860 1.00 94.31 138 ARG A CA 1
ATOM 1051 C C . ARG A 1 138 ? -12.781 2.384 6.856 1.00 94.31 138 ARG A C 1
ATOM 1053 O O . ARG A 1 138 ? -11.824 1.700 7.213 1.00 94.31 138 ARG A O 1
ATOM 1060 N N . MET A 1 139 ? -13.027 3.590 7.350 1.00 92.31 139 MET A N 1
ATOM 1061 C CA . MET A 1 139 ? -12.132 4.311 8.245 1.00 92.31 139 MET A CA 1
ATOM 1062 C C . MET A 1 139 ? -12.722 4.427 9.653 1.00 92.31 139 MET A C 1
ATOM 1064 O O . MET A 1 139 ? -13.938 4.454 9.836 1.00 92.31 139 MET A O 1
ATOM 1068 N N . ILE A 1 140 ? -11.854 4.511 10.661 1.00 93.50 140 ILE A N 1
ATOM 1069 C CA . ILE A 1 140 ? -12.227 4.771 12.056 1.00 93.50 140 ILE A CA 1
ATOM 1070 C C . ILE A 1 140 ? -11.731 6.167 12.428 1.00 93.50 140 ILE A C 1
ATOM 1072 O O . ILE A 1 140 ? -10.589 6.519 12.135 1.00 93.50 140 ILE A O 1
ATOM 1076 N N . ARG A 1 141 ? -12.571 6.972 13.093 1.00 92.50 141 ARG A N 1
ATOM 1077 C CA . ARG A 1 141 ? -12.172 8.294 13.608 1.00 92.50 141 ARG A CA 1
ATOM 1078 C C . ARG A 1 141 ? -11.293 8.133 14.845 1.00 92.50 141 ARG A C 1
ATOM 1080 O O . ARG A 1 141 ? -11.780 8.202 15.969 1.00 92.50 141 ARG A O 1
ATOM 1087 N N . HIS A 1 142 ? -10.009 7.887 14.631 1.00 93.44 142 HIS A N 1
ATOM 1088 C CA . HIS A 1 142 ? -9.037 7.731 15.702 1.00 93.44 142 HIS A CA 1
ATOM 1089 C C . HIS A 1 142 ? -7.637 8.146 15.208 1.00 93.44 142 HIS A C 1
ATOM 1091 O O . HIS A 1 142 ? -7.263 7.740 14.111 1.00 93.44 142 HIS A O 1
ATOM 1097 N N . PRO A 1 143 ? -6.837 8.902 15.990 1.00 92.75 143 PRO A N 1
ATOM 1098 C CA . PRO A 1 143 ? -5.551 9.458 15.538 1.00 92.75 143 PRO A CA 1
ATOM 1099 C C . PRO A 1 143 ? -4.520 8.439 15.041 1.00 92.75 143 PRO A C 1
ATOM 1101 O O . PRO A 1 143 ? -3.665 8.774 14.233 1.00 92.75 143 PRO A O 1
ATOM 1104 N N . ALA A 1 144 ? -4.589 7.196 15.520 1.00 92.94 144 ALA A N 1
ATOM 1105 C CA . ALA A 1 144 ? -3.702 6.127 15.060 1.00 92.94 144 ALA A CA 1
ATOM 1106 C C . ALA A 1 144 ? -4.039 5.591 13.654 1.00 92.94 144 ALA A C 1
ATOM 1108 O O . ALA A 1 144 ? -3.244 4.835 13.107 1.00 92.94 144 ALA A O 1
ATOM 1109 N N . PHE A 1 145 ? -5.210 5.917 13.094 1.00 94.81 145 PHE A N 1
ATOM 1110 C CA . PHE A 1 145 ? -5.671 5.395 11.807 1.00 94.81 145 PHE A CA 1
ATOM 1111 C C . PHE A 1 145 ? -5.398 6.406 10.704 1.00 94.81 145 PHE A C 1
ATOM 1113 O O . PHE A 1 145 ? -5.844 7.550 10.773 1.00 94.81 145 PHE A O 1
ATOM 1120 N N . SER A 1 146 ? -4.740 5.938 9.652 1.00 95.12 146 SER A N 1
ATOM 1121 C CA . SER A 1 146 ? -4.336 6.755 8.516 1.00 95.12 146 SER A CA 1
ATOM 1122 C C . SER A 1 146 ? -4.596 6.026 7.208 1.00 95.12 146 SER A C 1
ATOM 1124 O O . SER A 1 146 ? -4.590 4.795 7.152 1.00 95.12 146 SER A O 1
ATOM 1126 N N . LEU A 1 147 ? -4.798 6.798 6.141 1.00 94.88 147 LEU A N 1
ATOM 1127 C CA . LEU A 1 147 ? -4.711 6.273 4.784 1.00 94.88 147 LEU A CA 1
ATOM 1128 C C . LEU A 1 147 ? -3.238 6.061 4.442 1.00 94.88 147 LEU A C 1
ATOM 1130 O O . LEU A 1 147 ? -2.433 6.983 4.580 1.00 94.88 147 LEU A O 1
ATOM 1134 N N . LEU A 1 148 ? -2.894 4.857 4.002 1.00 95.06 148 LEU A N 1
ATOM 1135 C CA . LEU A 1 148 ? -1.572 4.532 3.492 1.00 95.06 148 LEU A CA 1
ATOM 1136 C C . LEU A 1 148 ? -1.644 4.394 1.972 1.00 95.06 148 LEU A C 1
ATOM 1138 O O . LEU A 1 148 ? -2.525 3.712 1.445 1.00 95.06 148 LEU A O 1
ATOM 1142 N N . PHE A 1 149 ? -0.685 5.020 1.297 1.00 94.88 149 PHE A N 1
ATOM 1143 C CA . PHE A 1 149 ? -0.471 4.915 -0.139 1.00 94.88 149 PHE A CA 1
ATOM 1144 C C . PHE A 1 149 ? 0.922 4.338 -0.359 1.00 94.88 149 PHE A C 1
ATOM 1146 O O . PHE A 1 149 ? 1.913 4.956 0.029 1.00 94.88 149 PHE A O 1
ATOM 1153 N N . GLN A 1 150 ? 1.004 3.159 -0.965 1.00 95.06 150 GLN A N 1
ATOM 1154 C CA . GLN A 1 150 ? 2.271 2.512 -1.293 1.00 95.06 150 GLN A CA 1
ATOM 1155 C C . GLN A 1 150 ? 2.357 2.306 -2.804 1.00 95.06 150 GLN A C 1
ATOM 1157 O O . GLN A 1 150 ? 1.519 1.631 -3.396 1.00 95.06 150 GLN A O 1
ATOM 1162 N N . LEU A 1 151 ? 3.375 2.906 -3.420 1.00 95.19 151 LEU A N 1
ATOM 1163 C CA . LEU A 1 151 ? 3.680 2.737 -4.835 1.00 95.19 151 LEU A CA 1
ATOM 1164 C C . LEU A 1 151 ? 4.653 1.566 -5.011 1.00 95.19 151 LEU A C 1
ATOM 1166 O O . LEU A 1 151 ? 5.765 1.599 -4.491 1.00 95.19 151 LEU A O 1
ATOM 1170 N N . GLU A 1 152 ? 4.229 0.550 -5.750 1.00 96.00 152 GLU A N 1
ATOM 1171 C CA . GLU A 1 152 ? 5.005 -0.641 -6.085 1.00 96.00 152 GLU A CA 1
ATOM 1172 C C . GLU A 1 152 ? 5.310 -0.665 -7.589 1.00 96.00 152 GLU A C 1
ATOM 1174 O O . GLU A 1 152 ? 4.438 -0.401 -8.421 1.00 96.00 152 GLU A O 1
ATOM 1179 N N . TYR A 1 153 ? 6.554 -0.993 -7.937 1.00 95.31 153 TYR A N 1
ATOM 1180 C CA . TYR A 1 153 ? 6.998 -1.173 -9.318 1.00 95.31 153 TYR A CA 1
ATOM 1181 C C . TYR A 1 153 ? 7.283 -2.649 -9.585 1.00 95.31 153 TYR A C 1
ATOM 1183 O O . TYR A 1 153 ? 8.014 -3.293 -8.833 1.00 95.31 153 TYR A O 1
ATOM 1191 N N . VAL A 1 154 ? 6.740 -3.165 -10.687 1.00 94.88 154 VAL A N 1
ATOM 1192 C CA . VAL A 1 154 ? 7.045 -4.507 -11.193 1.00 94.88 154 VAL A CA 1
ATOM 1193 C C . VAL A 1 154 ? 7.981 -4.368 -12.384 1.00 94.88 154 VAL A C 1
ATOM 1195 O O . VAL A 1 154 ? 7.663 -3.669 -13.350 1.00 94.88 154 VAL A O 1
ATOM 1198 N N . PHE A 1 155 ? 9.125 -5.044 -12.324 1.00 93.44 155 PHE A N 1
ATOM 1199 C CA . PHE A 1 155 ? 10.146 -5.020 -13.369 1.00 93.44 155 PHE A CA 1
ATOM 1200 C C . PHE A 1 155 ? 10.196 -6.343 -14.123 1.00 93.44 155 PHE A C 1
ATOM 1202 O O . PHE A 1 155 ? 9.952 -7.404 -13.550 1.00 93.44 155 PHE A O 1
ATOM 1209 N N . SER A 1 156 ? 10.583 -6.286 -15.393 1.00 91.81 156 SER A N 1
ATOM 1210 C CA . SER A 1 156 ? 10.866 -7.478 -16.193 1.00 91.81 156 SER A CA 1
ATOM 1211 C C . SER A 1 156 ? 12.093 -7.283 -17.072 1.00 91.81 156 SER A C 1
ATOM 1213 O O . SER A 1 156 ? 12.583 -6.169 -17.260 1.00 91.81 156 SER A O 1
ATOM 1215 N N . VAL A 1 157 ? 12.605 -8.397 -17.588 1.00 89.94 157 VAL A N 1
ATOM 1216 C CA . VAL A 1 157 ? 13.654 -8.424 -18.605 1.00 89.94 157 VAL A CA 1
ATOM 1217 C C . VAL A 1 157 ? 12.965 -8.761 -19.925 1.00 89.94 157 VAL A C 1
ATOM 1219 O O . VAL A 1 157 ? 12.275 -9.783 -19.978 1.00 89.94 157 VAL A O 1
ATOM 1222 N N . PRO A 1 158 ? 13.114 -7.945 -20.980 1.00 84.38 158 PRO A N 1
ATOM 1223 C CA . PRO A 1 158 ? 12.514 -8.257 -22.267 1.00 84.38 158 PRO A CA 1
ATOM 1224 C C . PRO A 1 158 ? 13.115 -9.553 -22.825 1.00 84.38 158 PRO A C 1
ATOM 1226 O O . PRO A 1 158 ? 14.332 -9.750 -22.814 1.00 84.38 158 PRO A O 1
ATOM 1229 N N . LEU A 1 159 ? 12.257 -10.447 -23.317 1.00 80.94 159 LEU A N 1
ATOM 1230 C CA . LEU A 1 159 ? 12.683 -11.633 -24.056 1.00 80.94 159 LEU A CA 1
ATOM 1231 C C . LEU A 1 159 ? 13.181 -11.191 -25.437 1.00 80.94 159 LEU A C 1
ATOM 1233 O O . LEU A 1 159 ? 12.516 -10.413 -26.121 1.00 80.94 159 LEU A O 1
ATOM 1237 N N . ALA A 1 160 ? 14.344 -11.689 -25.860 1.00 68.19 160 ALA A N 1
ATOM 1238 C CA . ALA A 1 160 ? 14.856 -11.460 -27.207 1.00 68.19 160 ALA A CA 1
ATOM 1239 C C . ALA A 1 160 ? 13.919 -12.142 -28.223 1.00 68.19 160 ALA A C 1
ATOM 1241 O O . ALA A 1 160 ? 14.023 -13.344 -28.455 1.00 68.19 160 ALA A O 1
ATOM 1242 N N . GLY A 1 161 ? 12.954 -11.398 -28.770 1.00 58.41 161 GLY A N 1
ATOM 1243 C CA . GLY A 1 161 ? 11.965 -11.951 -29.698 1.00 58.41 161 GLY A CA 1
ATOM 1244 C C . GLY A 1 161 ? 10.852 -11.002 -30.140 1.00 58.41 161 GLY A C 1
ATOM 1245 O O . GLY A 1 161 ? 10.427 -11.105 -31.285 1.00 58.41 161 GLY A O 1
ATOM 1246 N N . ASP A 1 162 ? 10.431 -10.037 -29.319 1.00 51.47 162 ASP A N 1
ATOM 1247 C CA . ASP A 1 162 ? 9.418 -9.050 -29.735 1.00 51.47 162 ASP A CA 1
ATOM 1248 C C . ASP A 1 162 ? 10.072 -7.828 -30.392 1.00 51.47 162 ASP A C 1
ATOM 1250 O O . ASP A 1 162 ? 10.028 -6.699 -29.904 1.00 51.47 162 ASP A O 1
ATOM 1254 N N . GLY A 1 163 ? 10.729 -8.088 -31.521 1.00 51.97 163 GLY A N 1
ATOM 1255 C CA . GLY A 1 163 ? 11.067 -7.069 -32.504 1.00 51.97 163 GLY A CA 1
ATOM 1256 C C . GLY A 1 163 ? 9.890 -6.882 -33.454 1.00 51.97 163 GLY A C 1
ATOM 1257 O O . GLY A 1 163 ? 9.459 -7.836 -34.106 1.00 51.97 163 GLY A O 1
ATOM 1258 N N . LYS A 1 164 ? 9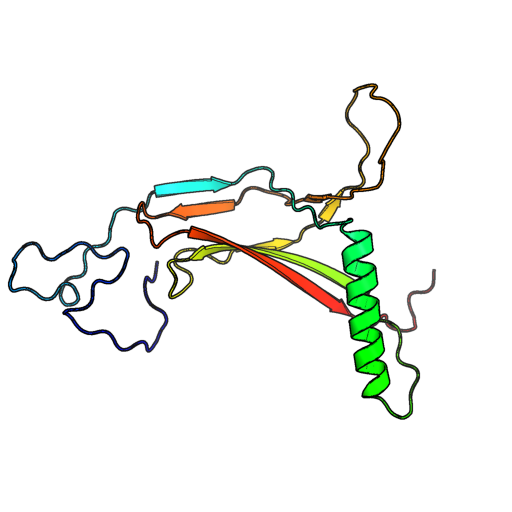.390 -5.653 -33.555 1.00 35.38 164 LYS A N 1
ATOM 1259 C CA . LYS A 1 164 ? 8.591 -5.213 -34.693 1.00 35.38 164 LYS A CA 1
ATOM 1260 C C . LYS A 1 164 ? 9.254 -4.004 -35.326 1.00 35.38 164 LYS A C 1
ATOM 1262 O O . LYS A 1 164 ? 9.695 -3.127 -34.553 1.00 35.38 164 LYS A O 1
#

Radius of gyration: 22.83 Å; chains: 1; bounding box: 48×43×71 Å

Organism: Clarias magur (NCBI:txid1594786)

pLDDT: mean 83.44, std 15.15, range [35.38, 96.0]

Foldseek 3Di:
DDLADPPDDDDLPDDRFQWDDDPDPPDRCVVPTDGFDWDKDKAPWDKDADPPAPVVVQVVVQVVVVVVVVVVDDDDDFAGKDFPWKWKFKAKHLPRDGPWDRDIFTWDWDQPDDDDDDDDDDDRDHTITITDDMDMYIFGPTPSIDMDIDIDTDMDGDDPPPDD